Protein AF-A0AB37XNA8-F1 (afdb_monomer_lite)

InterPro domains:
  IPR005915 Tandem five-TM protein [PF04276] (1-90)
  IPR005915 Tandem five-TM protein [TIGR01218] (1-90)

pLDDT: mean 70.06, std 17.24, range [36.72, 91.44]

Sequence (93 aa):
YLNKKLTLNIYNESKNNELKLRLLPSFKNICFTIFYYLFTGFMSYGAFYLLVFENVQNLILYVSWLFMTMLFMFMNMHSIIDKKVHIFLKSNK

Foldseek 3Di:
DVVVVVVVVVVVVCVVQVFPFDFDDDPVLVVVLVVLCVVLVVLLVVLVCCCPVVVPPDPVSVVVSVVSVVVNVVSVVVSVVPRPGDTDRDDDD

Organism: Staphylococcus aureus (NCBI:txid1280)

Radius of gyration: 21.02 Å; chains: 1; bounding box: 48×30×51 Å

Secondary structure (DSSP, 8-state):
-HHHHHHHHHHHHHHHTT---EEEEPHHHHHHHHHHHHHHHHHHHHHHHHHHTS----HHHHHHHHHHHHHHHHHHHHHHH---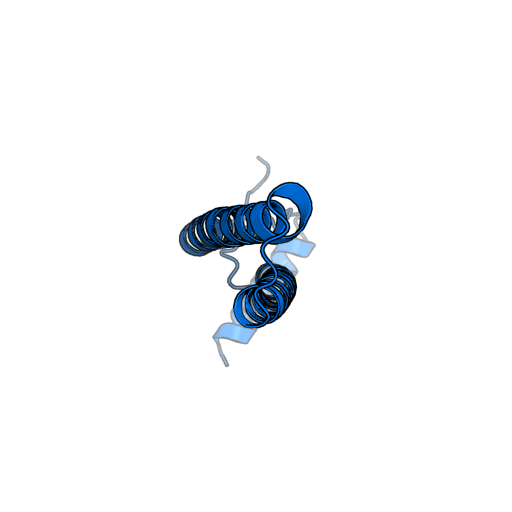EEEE-----

Structure (mmCIF, N/CA/C/O backbone):
data_AF-A0AB37XNA8-F1
#
_entry.id   AF-A0AB37XNA8-F1
#
loop_
_atom_site.group_PDB
_atom_site.id
_atom_site.type_symbol
_atom_site.label_atom_id
_atom_site.label_alt_id
_atom_site.label_comp_id
_atom_site.label_asym_id
_atom_site.label_entity_id
_atom_site.label_seq_id
_atom_site.pdbx_PDB_ins_code
_atom_site.Cartn_x
_atom_site.Cartn_y
_atom_site.Cartn_z
_atom_site.occupancy
_atom_site.B_iso_or_equiv
_atom_site.auth_seq_id
_atom_site.auth_comp_id
_atom_site.auth_asym_id
_atom_site.auth_atom_id
_atom_site.pdbx_PDB_model_num
ATOM 1 N N . TYR A 1 1 ? -29.826 -13.439 21.584 1.00 44.19 1 TYR A N 1
ATOM 2 C CA . TYR A 1 1 ? -31.018 -12.568 21.704 1.00 44.19 1 TYR A CA 1
ATOM 3 C C . TYR A 1 1 ? -30.813 -11.41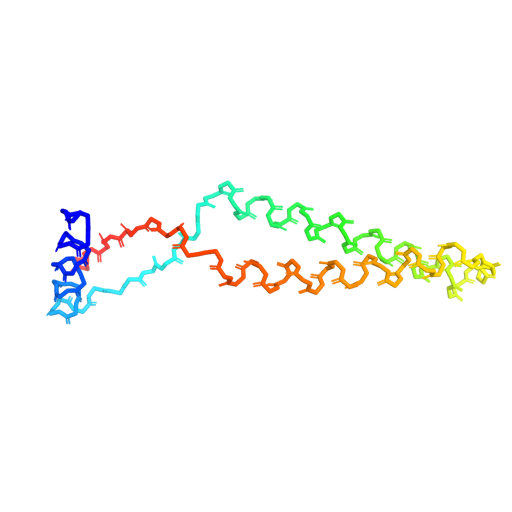4 22.695 1.00 44.19 1 TYR A C 1
ATOM 5 O O . TYR A 1 1 ? -31.073 -10.276 22.325 1.00 44.19 1 TYR A O 1
ATOM 13 N N . LEU A 1 2 ? -30.274 -11.662 23.901 1.00 38.03 2 LEU A N 1
ATOM 14 C CA . LEU A 1 2 ? -30.002 -10.624 24.918 1.00 38.03 2 LEU A CA 1
ATOM 15 C C . LEU A 1 2 ? -29.151 -9.438 24.431 1.00 38.03 2 LEU A C 1
ATOM 17 O O . LEU A 1 2 ? -29.492 -8.297 24.725 1.00 38.03 2 LEU A O 1
ATOM 21 N N . ASN A 1 3 ? -28.093 -9.690 23.652 1.00 44.25 3 ASN A N 1
ATOM 22 C CA . ASN A 1 3 ? -27.171 -8.630 23.233 1.00 44.25 3 ASN A CA 1
ATOM 23 C C . ASN A 1 3 ? -27.877 -7.553 22.384 1.00 44.25 3 ASN A C 1
ATOM 25 O O . ASN A 1 3 ? -27.756 -6.372 22.674 1.00 44.25 3 ASN A O 1
ATOM 29 N N . LYS A 1 4 ? -28.745 -7.967 21.444 1.00 53.41 4 LYS A N 1
ATOM 30 C CA . LYS A 1 4 ? -29.571 -7.073 20.604 1.00 53.41 4 LYS A CA 1
ATOM 31 C C . LYS A 1 4 ? -30.527 -6.199 21.431 1.00 53.41 4 LYS A C 1
ATOM 33 O O . LYS A 1 4 ? -30.783 -5.055 21.070 1.00 53.41 4 LYS A O 1
ATOM 38 N N . LYS A 1 5 ? -31.053 -6.747 22.534 1.00 44.09 5 LYS A N 1
ATOM 39 C CA . LYS A 1 5 ? -32.003 -6.067 23.429 1.00 44.09 5 LYS A CA 1
ATOM 40 C C . LYS A 1 5 ? -31.307 -4.995 24.279 1.00 44.09 5 LYS A C 1
ATOM 42 O O . LYS A 1 5 ? -31.840 -3.904 24.433 1.00 44.09 5 LYS A O 1
ATOM 47 N N . LEU A 1 6 ? -30.090 -5.277 24.748 1.00 54.62 6 LEU A N 1
ATOM 48 C CA . LEU A 1 6 ? -29.222 -4.308 25.429 1.00 54.62 6 LEU A CA 1
ATOM 49 C C . LEU A 1 6 ? -28.769 -3.175 24.496 1.00 54.62 6 LEU A C 1
ATOM 51 O O . LEU A 1 6 ? -28.790 -2.014 24.899 1.00 54.62 6 LEU A O 1
ATOM 55 N N . THR A 1 7 ? -28.431 -3.483 23.235 1.00 57.22 7 THR A N 1
ATOM 56 C CA . THR A 1 7 ? -28.022 -2.457 22.254 1.00 57.22 7 THR A CA 1
ATOM 57 C C . THR A 1 7 ? -29.139 -1.446 21.969 1.00 57.22 7 THR A C 1
ATOM 59 O O . THR A 1 7 ? -28.871 -0.255 21.840 1.00 57.22 7 THR A O 1
ATOM 62 N N . LEU A 1 8 ? -30.394 -1.907 21.901 1.00 60.69 8 LEU A N 1
ATOM 63 C CA . LEU A 1 8 ? -31.570 -1.058 21.669 1.00 60.69 8 LEU A CA 1
ATOM 64 C C . LEU A 1 8 ? -31.868 -0.113 22.841 1.00 60.69 8 LEU A C 1
ATOM 66 O O . LEU A 1 8 ? -32.227 1.040 22.608 1.00 60.69 8 LEU A O 1
ATOM 70 N N . ASN A 1 9 ? -31.681 -0.569 24.082 1.00 61.44 9 ASN A N 1
ATOM 71 C CA . ASN A 1 9 ? -31.881 0.281 25.258 1.00 61.44 9 ASN A CA 1
ATOM 72 C C . ASN A 1 9 ? -30.847 1.411 25.331 1.00 61.44 9 ASN A C 1
ATOM 74 O O . ASN A 1 9 ? -31.232 2.565 25.490 1.00 61.44 9 ASN A O 1
ATOM 78 N N . ILE A 1 10 ? -29.561 1.102 25.123 1.00 62.50 10 ILE A N 1
ATOM 79 C CA . ILE A 1 10 ? -28.479 2.104 25.134 1.00 62.50 10 ILE A CA 1
ATOM 80 C C . ILE A 1 10 ? -28.682 3.137 24.014 1.00 62.50 10 ILE A C 1
ATOM 82 O O . ILE A 1 10 ? -28.446 4.329 24.207 1.00 62.50 10 ILE A O 1
ATOM 86 N N . TYR A 1 11 ? -29.165 2.700 22.846 1.00 59.59 11 TYR A N 1
ATOM 87 C CA . TYR A 1 11 ? -29.487 3.602 21.740 1.00 59.59 11 TYR A CA 1
ATOM 88 C C . TYR A 1 11 ? -30.630 4.568 22.092 1.00 59.59 11 TYR A C 1
ATOM 90 O O . TYR A 1 11 ? -30.479 5.779 21.912 1.00 59.59 11 TYR A O 1
ATOM 98 N N . ASN A 1 12 ? -31.737 4.062 22.647 1.00 62.91 12 ASN A N 1
ATOM 99 C CA . ASN A 1 12 ? -32.875 4.893 23.056 1.00 62.91 12 ASN A CA 1
ATOM 100 C C . ASN A 1 12 ? -32.508 5.880 24.176 1.00 62.91 12 ASN A C 1
ATOM 102 O O . ASN A 1 12 ? -32.913 7.039 24.135 1.00 62.91 12 ASN A O 1
ATOM 106 N N . GLU A 1 13 ? -31.689 5.453 25.134 1.00 62.19 13 GLU A N 1
ATOM 107 C CA . GLU A 1 13 ? -31.211 6.298 26.230 1.00 62.19 13 GLU A CA 1
ATOM 108 C C . GLU A 1 13 ? -30.239 7.388 25.745 1.00 62.19 13 GLU A C 1
ATOM 110 O O . GLU A 1 13 ? -30.300 8.525 26.208 1.00 62.19 13 GLU A O 1
ATOM 115 N N . SER A 1 14 ? -29.398 7.089 24.746 1.00 58.22 14 SER A N 1
ATOM 116 C CA . SER A 1 14 ? -28.510 8.083 24.123 1.00 58.22 14 SER A CA 1
ATOM 117 C C . SER A 1 14 ? -29.261 9.145 23.315 1.00 58.22 14 SER A C 1
ATOM 119 O O . SER A 1 14 ? -28.876 10.314 23.328 1.00 58.22 14 SER A O 1
ATOM 121 N N . LYS A 1 15 ? -30.356 8.745 22.650 1.00 56.53 15 LYS A N 1
ATOM 122 C CA . LYS A 1 15 ? -31.219 9.621 21.851 1.00 56.53 15 LYS A CA 1
ATOM 123 C C . LYS A 1 15 ? -32.041 10.566 22.729 1.00 56.53 15 LYS A C 1
ATOM 125 O O . LYS A 1 15 ? -32.231 11.713 22.347 1.00 56.53 15 LYS A O 1
ATOM 130 N N . ASN A 1 16 ? -32.483 10.097 23.898 1.00 55.81 16 ASN A N 1
ATOM 131 C CA . ASN A 1 16 ? -33.237 10.908 24.858 1.00 55.81 16 ASN A CA 1
ATOM 132 C C . ASN A 1 16 ? -32.363 11.900 25.644 1.00 55.81 16 ASN A C 1
ATOM 134 O O . ASN A 1 16 ? -32.878 12.916 26.093 1.00 55.81 16 ASN A O 1
ATOM 138 N N . ASN A 1 17 ? -31.063 11.628 25.803 1.00 54.84 17 ASN A N 1
ATOM 139 C CA . ASN A 1 17 ? -30.154 12.432 26.634 1.00 54.84 17 ASN A CA 1
ATOM 140 C C . ASN A 1 17 ? -29.167 13.309 25.831 1.00 54.84 17 ASN A C 1
ATOM 142 O O . ASN A 1 17 ? -28.174 13.764 26.394 1.00 54.84 17 ASN A O 1
ATOM 146 N N . GLU A 1 18 ? -29.375 13.497 24.518 1.00 51.62 18 GLU A N 1
ATOM 147 C CA . GLU A 1 18 ? -28.436 14.192 23.607 1.00 51.62 18 GLU A CA 1
ATOM 148 C C . GLU A 1 18 ? -26.967 13.729 23.748 1.00 51.62 18 GLU A C 1
ATOM 150 O O . GLU A 1 18 ? -26.010 14.475 23.514 1.00 51.62 18 GLU A O 1
ATOM 155 N N . LEU A 1 19 ? -26.753 12.467 24.135 1.00 52.06 19 LEU A N 1
ATOM 156 C CA . LEU A 1 19 ? -25.414 11.936 24.361 1.00 52.06 19 LEU A CA 1
ATOM 157 C C . LEU A 1 19 ? -24.740 11.753 23.003 1.00 52.06 19 LEU A C 1
ATOM 159 O O . LEU A 1 19 ? -25.096 10.877 22.213 1.00 52.06 19 LEU A O 1
ATOM 163 N N . LYS A 1 20 ? -23.746 12.599 22.721 1.00 43.38 20 LYS A N 1
ATOM 164 C CA . LYS A 1 20 ? -22.976 12.568 21.475 1.00 43.38 20 LYS A CA 1
ATOM 165 C C . LYS A 1 20 ? -22.149 11.280 21.422 1.00 43.38 20 LYS A C 1
ATOM 167 O O . LYS A 1 20 ? -21.018 11.232 21.903 1.00 43.38 20 LYS A O 1
ATOM 172 N N . LEU A 1 21 ? -22.728 10.231 20.840 1.00 50.12 21 LEU A N 1
ATOM 173 C CA . LEU A 1 21 ? -22.081 8.942 20.602 1.00 50.12 21 LEU A CA 1
ATOM 174 C C . LEU A 1 21 ? -20.881 9.141 19.666 1.00 50.12 21 LEU A C 1
ATOM 176 O O . LEU A 1 21 ? -21.019 9.180 18.444 1.00 50.12 21 LEU A O 1
ATOM 180 N N . ARG A 1 22 ? -19.683 9.292 20.236 1.00 44.06 22 ARG A N 1
ATOM 181 C CA . ARG A 1 22 ? -18.438 9.257 19.465 1.00 44.06 22 ARG A CA 1
ATOM 182 C C . ARG A 1 22 ? -18.039 7.808 19.264 1.00 44.06 22 ARG A C 1
ATOM 184 O O . ARG A 1 22 ? -17.653 7.123 20.207 1.00 44.06 22 ARG A O 1
ATOM 191 N N . LEU A 1 23 ? -18.140 7.365 18.017 1.00 53.03 23 LEU A N 1
ATOM 192 C CA . LEU A 1 23 ? -17.684 6.051 17.615 1.00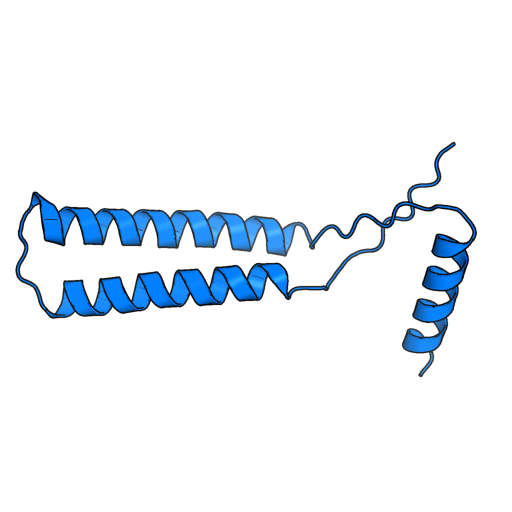 53.03 23 LEU A CA 1
ATOM 193 C C . LEU A 1 23 ? -16.162 6.089 17.430 1.00 53.03 23 LEU A C 1
ATOM 195 O O . LEU A 1 23 ? -15.678 6.523 16.391 1.00 53.03 23 LEU A O 1
ATOM 199 N N . LEU A 1 24 ? -15.405 5.697 18.457 1.00 53.97 24 LEU A N 1
ATOM 200 C CA . LEU A 1 24 ? -13.956 5.528 18.351 1.00 53.97 24 LEU A CA 1
ATOM 201 C C . LEU A 1 24 ? -13.650 4.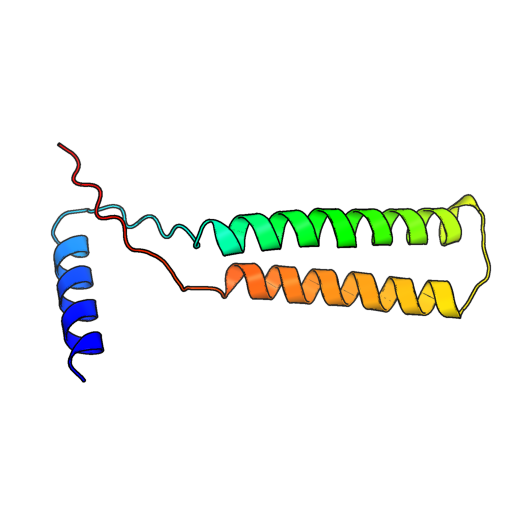062 18.003 1.00 53.97 24 LEU A C 1
ATOM 203 O O . LEU A 1 24 ? -14.086 3.165 18.737 1.00 53.97 24 LEU A O 1
ATOM 207 N N . PRO A 1 25 ? -12.924 3.794 16.903 1.00 57.50 25 PRO A N 1
ATOM 208 C CA . PRO A 1 25 ? -12.392 2.465 16.653 1.00 57.50 25 PRO A CA 1
ATOM 209 C C . PRO A 1 25 ? -11.442 2.060 17.788 1.00 57.50 25 PRO A C 1
ATOM 211 O O . PRO A 1 25 ? -10.825 2.906 18.438 1.00 57.50 25 PRO A O 1
ATOM 214 N N . SER A 1 26 ? -11.312 0.753 18.031 1.00 62.94 26 SER A N 1
ATOM 215 C CA . SER A 1 26 ? -10.296 0.213 18.945 1.00 62.94 26 SER A CA 1
ATOM 216 C C . SER A 1 26 ? -8.918 0.802 18.621 1.00 62.94 26 SER A C 1
ATOM 218 O O . SER A 1 26 ? -8.515 0.829 17.458 1.00 62.94 26 SER A O 1
ATOM 220 N N . PHE A 1 27 ? -8.164 1.219 19.643 1.00 66.12 27 PHE A N 1
ATOM 221 C CA . PHE A 1 27 ? -6.804 1.751 19.476 1.00 66.12 27 PHE A CA 1
ATOM 222 C C . PHE A 1 27 ? -5.901 0.807 18.662 1.00 66.12 27 PHE A C 1
ATOM 224 O O . PHE A 1 27 ? -5.092 1.262 17.855 1.00 66.12 27 PHE A O 1
ATOM 231 N N . LYS A 1 28 ? -6.096 -0.514 18.808 1.00 69.88 28 LYS A N 1
ATOM 232 C CA . LYS A 1 28 ? -5.374 -1.528 18.024 1.00 69.88 28 LYS A CA 1
ATOM 233 C C . LYS A 1 28 ? -5.648 -1.400 16.524 1.00 69.88 28 LYS A C 1
ATOM 235 O O . LYS A 1 28 ? -4.709 -1.461 15.739 1.00 69.88 28 LYS A O 1
ATOM 240 N N . ASN A 1 29 ? -6.903 -1.172 16.138 1.00 70.81 29 ASN A N 1
ATOM 241 C CA . ASN A 1 29 ? -7.277 -0.990 14.736 1.00 70.81 29 ASN A CA 1
ATOM 242 C C . ASN A 1 29 ? -6.737 0.322 14.175 1.00 70.81 29 ASN A C 1
ATOM 244 O O . ASN A 1 29 ? -6.218 0.326 13.071 1.00 70.81 29 ASN A O 1
ATOM 248 N N . ILE A 1 30 ? -6.807 1.416 14.939 1.00 76.94 30 ILE A N 1
ATOM 249 C CA . ILE A 1 30 ? -6.266 2.712 14.504 1.00 76.94 30 ILE A CA 1
ATOM 250 C C . ILE A 1 30 ? -4.765 2.595 14.225 1.00 76.94 30 ILE A C 1
ATOM 252 O O . ILE A 1 30 ? -4.300 3.008 13.167 1.00 76.94 30 ILE A O 1
ATOM 256 N N . CYS A 1 31 ? -4.015 1.990 15.149 1.00 81.12 31 CYS A N 1
ATOM 257 C CA . CYS A 1 31 ? -2.577 1.798 14.991 1.00 81.12 31 CYS A CA 1
ATOM 258 C C . CYS A 1 31 ? -2.254 0.910 13.777 1.00 81.12 31 CYS A C 1
ATOM 260 O O . CYS A 1 31 ? -1.390 1.257 12.973 1.00 81.12 31 CYS A O 1
ATOM 262 N N . PHE A 1 32 ? -2.997 -0.188 13.594 1.00 81.56 32 PHE A N 1
ATOM 263 C CA . PHE A 1 32 ? -2.826 -1.079 12.446 1.00 81.56 32 PHE A CA 1
ATOM 264 C C . PHE A 1 32 ? -3.132 -0.379 11.116 1.00 81.56 32 PHE A C 1
ATOM 266 O O . PHE A 1 32 ? -2.348 -0.487 10.175 1.00 81.56 32 PHE A O 1
ATOM 273 N N . THR A 1 33 ? -4.220 0.395 11.050 1.00 82.00 33 THR A N 1
ATOM 274 C CA . THR A 1 33 ? -4.580 1.187 9.868 1.00 82.00 33 THR A CA 1
ATOM 275 C C . THR A 1 33 ? -3.496 2.206 9.535 1.00 82.00 33 THR A C 1
ATOM 277 O O . THR A 1 33 ? -3.076 2.273 8.384 1.00 82.00 33 THR A O 1
ATOM 280 N N . ILE A 1 34 ? -3.008 2.970 10.521 1.00 84.50 34 ILE A N 1
ATOM 281 C CA . ILE A 1 34 ? -1.954 3.977 10.308 1.00 84.50 34 ILE A CA 1
ATOM 282 C C . ILE A 1 34 ? -0.664 3.314 9.815 1.00 84.50 34 ILE A C 1
ATOM 284 O O . ILE A 1 34 ? -0.083 3.768 8.830 1.00 84.50 34 ILE A O 1
ATOM 288 N N . PHE A 1 35 ? -0.234 2.225 10.457 1.00 86.88 35 PHE A N 1
ATOM 289 C CA . PHE A 1 35 ? 0.964 1.491 10.048 1.00 86.88 35 PHE A CA 1
ATOM 290 C C . PHE A 1 35 ? 0.845 0.973 8.612 1.00 86.88 35 PHE A C 1
ATOM 292 O O . PHE A 1 35 ? 1.745 1.178 7.797 1.00 86.88 35 PHE A O 1
ATOM 299 N N . TYR A 1 36 ? -0.288 0.352 8.281 1.00 84.56 36 TYR A N 1
ATOM 300 C CA . TYR A 1 36 ? -0.541 -0.170 6.944 1.00 84.56 36 TYR A CA 1
ATOM 301 C C . TYR A 1 36 ? -0.548 0.940 5.887 1.00 84.56 36 TYR A C 1
ATOM 303 O O . TYR A 1 36 ? 0.024 0.771 4.810 1.00 84.56 36 TYR A O 1
ATOM 311 N N . TYR A 1 37 ? -1.150 2.087 6.203 1.00 85.94 37 TYR A N 1
ATOM 312 C CA . TYR A 1 37 ? -1.169 3.257 5.327 1.00 85.94 37 TYR A CA 1
ATOM 313 C C . TYR A 1 37 ? 0.224 3.800 5.035 1.00 85.94 37 TYR A C 1
ATOM 315 O O . TYR A 1 37 ? 0.544 4.073 3.880 1.00 85.94 37 TYR A O 1
ATOM 323 N N . LEU A 1 38 ? 1.056 3.937 6.070 1.00 89.44 38 LEU A N 1
ATOM 324 C CA . LEU A 1 38 ? 2.433 4.393 5.908 1.00 89.44 38 LEU A CA 1
ATOM 325 C C . LEU A 1 38 ? 3.235 3.398 5.067 1.00 89.44 38 LEU A C 1
ATOM 327 O O . LEU A 1 38 ? 3.937 3.807 4.147 1.00 89.44 38 LEU A O 1
ATOM 331 N N . PHE A 1 39 ? 3.084 2.099 5.330 1.00 88.44 39 PHE A N 1
ATOM 332 C CA . PHE A 1 39 ? 3.799 1.054 4.603 1.00 88.44 39 PHE A CA 1
ATOM 333 C C . PHE A 1 39 ? 3.408 0.997 3.120 1.00 88.44 39 PHE A C 1
ATOM 335 O O . PHE A 1 39 ? 4.266 1.076 2.241 1.00 88.44 39 PHE A O 1
ATOM 342 N N . THR A 1 40 ? 2.110 0.893 2.828 1.00 87.75 40 THR A N 1
ATOM 343 C CA . THR A 1 40 ? 1.611 0.810 1.445 1.00 87.75 40 THR A CA 1
ATOM 344 C C . THR A 1 40 ? 1.804 2.111 0.676 1.00 87.75 40 THR A C 1
ATOM 346 O O . THR A 1 40 ? 2.190 2.069 -0.491 1.00 87.75 40 THR A O 1
ATOM 349 N N . GLY A 1 41 ? 1.621 3.263 1.328 1.00 87.19 41 GLY A N 1
ATOM 350 C CA . GLY A 1 41 ? 1.877 4.574 0.737 1.00 87.19 41 GLY A CA 1
ATOM 351 C C . GLY A 1 41 ? 3.350 4.770 0.378 1.00 87.19 41 GLY A C 1
ATOM 352 O O . GLY A 1 41 ? 3.658 5.151 -0.751 1.00 87.19 41 GLY A O 1
ATOM 353 N N . PHE A 1 42 ? 4.264 4.439 1.296 1.00 89.44 42 PHE A N 1
ATOM 354 C CA . PHE A 1 42 ? 5.704 4.538 1.053 1.00 89.44 42 PHE A CA 1
ATOM 355 C C . PHE A 1 42 ? 6.162 3.599 -0.072 1.00 89.44 42 PHE A C 1
ATOM 357 O O . PHE A 1 42 ? 6.860 4.029 -0.989 1.00 89.44 42 PHE A O 1
ATOM 364 N N . MET A 1 43 ? 5.710 2.340 -0.055 1.00 88.44 43 MET A N 1
ATOM 365 C CA . MET A 1 43 ? 6.021 1.366 -1.109 1.00 88.44 43 MET A CA 1
ATOM 366 C C . MET A 1 43 ? 5.474 1.792 -2.477 1.00 88.44 43 MET A C 1
ATOM 368 O O . MET A 1 43 ? 6.177 1.694 -3.482 1.00 88.44 43 MET A O 1
ATOM 372 N N . SER A 1 44 ? 4.240 2.304 -2.523 1.00 89.88 44 SER A N 1
ATOM 373 C CA . SER A 1 44 ? 3.628 2.810 -3.756 1.00 89.88 44 SER A CA 1
ATOM 374 C C . SER A 1 44 ? 4.394 4.010 -4.318 1.00 89.88 44 SER A C 1
ATOM 376 O O . SER A 1 44 ? 4.614 4.080 -5.527 1.00 89.88 44 SER A O 1
ATOM 378 N N . TYR A 1 45 ? 4.837 4.932 -3.457 1.00 89.25 45 TYR A N 1
ATOM 379 C CA . TYR A 1 45 ? 5.657 6.074 -3.865 1.00 89.25 45 TYR A CA 1
ATOM 380 C C . TYR A 1 45 ? 7.026 5.636 -4.402 1.00 89.25 45 TYR A C 1
ATOM 382 O O . TYR A 1 45 ? 7.448 6.112 -5.452 1.00 89.25 45 TYR A O 1
ATOM 390 N N . GLY A 1 46 ? 7.694 4.690 -3.734 1.00 90.06 46 GLY A N 1
ATOM 391 C CA . GLY A 1 46 ? 8.978 4.153 -4.194 1.00 90.06 46 GLY A CA 1
ATOM 392 C C . GLY A 1 46 ? 8.873 3.451 -5.550 1.00 90.06 46 GLY A C 1
ATOM 393 O O . GLY A 1 46 ? 9.668 3.716 -6.450 1.00 90.06 46 GLY A O 1
ATOM 394 N N . ALA A 1 47 ? 7.852 2.611 -5.737 1.00 87.25 47 ALA A N 1
ATOM 395 C CA . ALA A 1 47 ? 7.597 1.967 -7.024 1.00 87.25 47 ALA A CA 1
ATOM 396 C C . ALA A 1 47 ? 7.265 2.989 -8.126 1.00 87.25 47 ALA A C 1
ATOM 398 O O . ALA A 1 47 ? 7.780 2.870 -9.235 1.00 87.25 47 ALA A O 1
ATOM 399 N N . PHE A 1 48 ? 6.483 4.030 -7.817 1.00 88.81 48 PHE A N 1
ATOM 400 C CA . PHE A 1 48 ? 6.230 5.136 -8.745 1.00 88.81 48 PHE A CA 1
ATOM 401 C C . PHE A 1 48 ? 7.520 5.879 -9.117 1.00 88.81 48 PHE A C 1
ATOM 403 O O . PHE A 1 48 ? 7.742 6.161 -10.293 1.00 88.81 48 PHE A O 1
ATOM 410 N N . TYR A 1 49 ? 8.395 6.145 -8.142 1.00 89.88 49 TYR A N 1
ATOM 411 C CA . TYR A 1 49 ? 9.668 6.818 -8.385 1.00 89.88 49 TYR A CA 1
ATOM 412 C C . TYR A 1 49 ? 10.546 6.034 -9.371 1.00 89.88 49 TYR A C 1
ATOM 414 O O . TYR A 1 49 ? 11.026 6.591 -10.358 1.00 89.88 49 TYR A O 1
ATOM 422 N N . LEU A 1 50 ? 10.688 4.724 -9.147 1.00 88.44 50 LEU A N 1
ATOM 423 C CA . LEU A 1 50 ? 11.473 3.844 -10.018 1.00 88.44 50 LEU A CA 1
ATOM 424 C C . LEU A 1 50 ? 10.889 3.738 -11.435 1.00 88.44 50 LEU A C 1
ATOM 426 O O . LEU A 1 50 ? 11.632 3.683 -12.413 1.00 88.44 50 LEU A O 1
ATOM 430 N N . LEU A 1 51 ? 9.561 3.710 -11.558 1.00 87.31 51 LEU A N 1
ATOM 431 C CA . LEU A 1 51 ? 8.891 3.617 -12.856 1.00 87.31 51 LEU A CA 1
ATOM 432 C C . LEU A 1 51 ? 8.991 4.924 -13.658 1.00 87.31 51 LEU A C 1
ATOM 434 O O . LEU A 1 51 ? 9.188 4.871 -14.867 1.00 87.31 51 LEU A O 1
ATOM 438 N N . VAL A 1 52 ? 8.850 6.083 -13.003 1.00 84.56 52 VAL A N 1
ATOM 439 C CA . VAL A 1 52 ? 8.720 7.389 -13.679 1.00 84.56 52 VAL A CA 1
ATOM 440 C C . VAL A 1 52 ? 10.047 8.129 -13.813 1.00 84.56 52 VAL A C 1
ATOM 442 O O . VAL A 1 52 ? 10.342 8.654 -14.883 1.00 84.56 52 VAL A O 1
ATOM 445 N N . PHE A 1 53 ? 10.843 8.193 -12.745 1.00 83.56 53 PHE A N 1
ATOM 446 C CA . PHE A 1 53 ? 12.076 8.987 -12.734 1.00 83.56 53 PHE A CA 1
ATOM 447 C C . PHE A 1 53 ? 13.275 8.162 -13.196 1.00 83.56 53 PHE A C 1
ATOM 449 O O . PHE A 1 53 ? 14.014 8.600 -14.073 1.00 83.56 53 PHE A O 1
ATOM 456 N N . GLU A 1 54 ? 13.417 6.936 -12.688 1.00 85.88 54 GLU A N 1
ATOM 457 C CA . GLU A 1 54 ? 14.492 6.019 -13.104 1.00 85.88 54 GLU A CA 1
ATOM 458 C C . GLU A 1 54 ? 14.166 5.272 -14.412 1.00 85.88 54 GLU A C 1
ATOM 460 O O . GLU A 1 54 ? 15.007 4.546 -14.935 1.00 85.88 54 GLU A O 1
ATOM 465 N N . ASN A 1 55 ? 12.950 5.440 -14.959 1.00 80.44 55 ASN A N 1
ATOM 466 C CA . ASN A 1 55 ? 12.477 4.788 -16.189 1.00 80.44 55 ASN A CA 1
ATOM 467 C C . ASN A 1 55 ? 12.740 3.270 -16.219 1.00 80.44 55 ASN A C 1
ATOM 469 O O . ASN A 1 55 ? 13.037 2.687 -17.265 1.00 80.44 55 ASN A O 1
ATOM 473 N N . VAL A 1 56 ? 12.621 2.604 -15.067 1.00 80.25 56 VAL A N 1
ATOM 474 C CA . VAL A 1 56 ? 12.824 1.157 -14.973 1.00 80.25 56 VAL A CA 1
ATOM 475 C C . VAL A 1 56 ? 11.682 0.457 -15.708 1.00 80.25 56 VAL A C 1
ATOM 477 O O . VAL A 1 56 ? 10.565 0.340 -15.204 1.00 80.25 56 VAL A O 1
ATOM 480 N N . GLN A 1 57 ? 11.970 -0.047 -16.908 1.00 79.31 57 GLN A N 1
ATOM 481 C CA . GLN A 1 57 ? 11.017 -0.766 -17.758 1.00 79.31 57 GLN A CA 1
ATOM 482 C C . GLN A 1 57 ? 10.827 -2.213 -17.288 1.00 79.31 57 GLN A C 1
ATOM 484 O O . GLN A 1 57 ? 11.142 -3.174 -17.987 1.00 79.31 57 GLN A O 1
ATOM 489 N N . ASN A 1 58 ? 10.322 -2.378 -16.068 1.00 84.56 58 ASN A N 1
ATOM 490 C CA . ASN A 1 58 ? 10.041 -3.686 -15.500 1.00 84.56 58 ASN A CA 1
ATOM 491 C C . ASN A 1 58 ? 8.526 -3.917 -15.426 1.00 84.56 58 ASN A C 1
ATOM 493 O O . ASN A 1 58 ? 7.830 -3.341 -14.589 1.00 84.56 58 ASN A O 1
ATOM 497 N N . LEU A 1 59 ? 8.025 -4.803 -16.293 1.00 85.50 59 LEU A N 1
ATOM 498 C CA . LEU A 1 59 ? 6.610 -5.182 -16.350 1.00 85.50 59 LEU A CA 1
ATOM 499 C C . LEU A 1 59 ? 6.107 -5.701 -14.992 1.00 85.50 59 LEU A C 1
ATOM 501 O O . LEU A 1 59 ? 5.005 -5.362 -14.565 1.00 85.50 59 LEU A O 1
ATOM 505 N N . ILE A 1 60 ? 6.933 -6.484 -14.289 1.00 87.31 60 ILE A N 1
ATOM 506 C CA . ILE A 1 60 ? 6.590 -7.045 -12.976 1.00 87.31 60 ILE A CA 1
ATOM 507 C C . ILE A 1 60 ? 6.423 -5.918 -11.955 1.00 87.31 60 ILE A C 1
ATOM 509 O O . ILE A 1 60 ? 5.471 -5.937 -11.174 1.00 87.31 60 ILE A O 1
ATOM 513 N N . LEU A 1 61 ? 7.304 -4.913 -11.984 1.00 88.44 61 LEU A N 1
ATOM 514 C CA . LEU A 1 61 ? 7.224 -3.749 -11.100 1.00 88.44 61 LEU A CA 1
ATOM 515 C C . LEU A 1 61 ? 5.954 -2.931 -11.368 1.00 88.44 61 LEU A C 1
ATOM 517 O O . LEU A 1 61 ? 5.270 -2.541 -10.426 1.00 88.44 61 LEU A O 1
ATOM 521 N N . TYR A 1 62 ? 5.602 -2.735 -12.640 1.00 88.12 62 TYR A N 1
ATOM 522 C CA . TYR A 1 62 ? 4.393 -2.011 -13.033 1.00 88.12 62 TYR A CA 1
ATOM 523 C C . TYR A 1 62 ? 3.107 -2.716 -12.574 1.00 88.12 62 TYR A C 1
ATOM 525 O O . TYR A 1 62 ? 2.244 -2.099 -11.947 1.00 88.12 62 TYR A O 1
ATOM 533 N N . VAL A 1 63 ? 2.995 -4.028 -12.809 1.00 90.50 63 VAL A N 1
ATOM 534 C CA . VAL A 1 63 ? 1.844 -4.827 -12.347 1.00 90.50 63 VAL A CA 1
ATOM 535 C C . VAL A 1 63 ? 1.770 -4.851 -10.818 1.00 90.50 63 VAL A C 1
ATOM 537 O O . VAL A 1 63 ? 0.688 -4.713 -10.247 1.00 90.50 63 VAL A O 1
ATOM 540 N N . SER A 1 64 ? 2.917 -4.959 -10.142 1.00 89.31 64 SER A N 1
ATOM 541 C CA . SER A 1 64 ? 2.990 -4.911 -8.675 1.00 89.31 64 SER A CA 1
ATOM 542 C C . SER A 1 64 ? 2.527 -3.559 -8.126 1.00 89.31 64 SER A C 1
ATOM 544 O O . SER A 1 64 ? 1.804 -3.513 -7.133 1.00 89.31 64 SER A O 1
ATOM 546 N N . TRP A 1 65 ? 2.887 -2.456 -8.787 1.00 91.44 65 TRP A N 1
ATOM 547 C CA . TRP A 1 65 ? 2.437 -1.114 -8.421 1.00 91.44 65 TRP A CA 1
ATOM 548 C C . TRP A 1 65 ? 0.918 -0.940 -8.590 1.00 91.44 65 TRP A C 1
ATOM 550 O O . TRP A 1 65 ? 0.251 -0.431 -7.685 1.00 91.44 65 TRP A O 1
ATOM 560 N N . LEU A 1 66 ? 0.340 -1.440 -9.689 1.00 89.75 66 LEU A N 1
ATOM 561 C CA . LEU A 1 66 ? -1.118 -1.461 -9.881 1.00 89.75 66 LEU A CA 1
ATOM 562 C C . LEU A 1 66 ? -1.829 -2.279 -8.794 1.00 89.75 66 LEU A C 1
ATOM 564 O O . LEU A 1 66 ? -2.839 -1.846 -8.242 1.00 89.75 66 LEU A O 1
ATOM 568 N N . PHE A 1 67 ? -1.284 -3.439 -8.432 1.00 90.06 67 PHE A N 1
ATOM 569 C CA . PHE A 1 67 ? -1.863 -4.263 -7.374 1.00 90.06 67 PHE A CA 1
ATOM 570 C C . PHE A 1 67 ? -1.804 -3.571 -6.002 1.00 90.06 67 PHE A C 1
ATOM 572 O O . PHE A 1 67 ? -2.793 -3.561 -5.268 1.00 90.06 67 PHE A O 1
ATOM 579 N N . MET A 1 68 ? -0.679 -2.927 -5.673 1.00 87.88 68 MET A N 1
ATOM 580 C CA . MET A 1 68 ? -0.520 -2.178 -4.421 1.00 87.88 68 MET A CA 1
ATOM 581 C C . MET A 1 68 ? -1.471 -0.980 -4.323 1.00 87.88 68 MET A C 1
ATOM 583 O O . MET A 1 68 ? -2.058 -0.747 -3.264 1.00 87.88 68 MET A O 1
ATOM 587 N N . THR A 1 69 ? -1.676 -0.245 -5.419 1.00 85.62 69 THR A N 1
ATOM 588 C CA . THR A 1 69 ? -2.622 0.885 -5.447 1.00 85.62 69 THR A CA 1
ATOM 589 C C . THR A 1 69 ? -4.074 0.420 -5.304 1.00 85.62 69 THR A C 1
ATOM 591 O O . THR A 1 69 ? -4.841 1.044 -4.569 1.00 85.62 69 THR A O 1
ATOM 594 N N . MET A 1 70 ? -4.452 -0.718 -5.899 1.00 88.62 70 MET A N 1
ATOM 595 C CA . MET A 1 70 ? -5.774 -1.326 -5.684 1.00 88.62 70 MET A CA 1
ATOM 596 C C . MET A 1 70 ? -5.977 -1.788 -4.234 1.00 88.62 70 MET A C 1
ATOM 598 O O . MET A 1 70 ? -7.007 -1.481 -3.630 1.00 88.62 70 MET A O 1
ATOM 602 N N . LEU A 1 71 ? -4.993 -2.480 -3.645 1.00 86.31 71 LEU A N 1
ATOM 603 C CA . LEU A 1 71 ? -5.046 -2.908 -2.241 1.00 86.31 71 LEU A CA 1
ATOM 604 C C . LEU A 1 71 ? -5.229 -1.723 -1.290 1.00 86.31 71 LEU A C 1
ATOM 606 O O . LEU A 1 71 ? -6.037 -1.792 -0.361 1.00 86.31 71 LEU A O 1
ATOM 610 N N . PHE A 1 72 ? -4.536 -0.615 -1.553 1.00 84.38 72 PHE A N 1
ATOM 611 C CA . PHE A 1 72 ? -4.695 0.613 -0.787 1.00 84.38 72 PHE A CA 1
ATOM 612 C C . PHE A 1 72 ? -6.143 1.130 -0.816 1.00 84.38 72 PHE A C 1
ATOM 614 O O . PHE A 1 72 ? -6.689 1.469 0.237 1.00 84.38 72 PHE A O 1
ATOM 621 N N . MET A 1 73 ? -6.805 1.130 -1.980 1.00 81.75 73 MET A N 1
ATOM 622 C CA . MET A 1 73 ? -8.211 1.550 -2.099 1.00 81.75 73 MET A CA 1
ATOM 623 C C . MET A 1 73 ? -9.183 0.610 -1.367 1.00 81.75 73 MET A C 1
ATOM 625 O O . MET A 1 73 ? -10.113 1.074 -0.704 1.00 81.75 73 MET A O 1
ATOM 629 N N . PHE A 1 74 ? -8.964 -0.707 -1.421 1.00 82.19 74 PHE A N 1
ATOM 630 C CA . PHE A 1 74 ? -9.809 -1.656 -0.684 1.00 82.19 74 PHE A CA 1
ATOM 631 C C . PHE A 1 74 ? -9.666 -1.504 0.833 1.00 82.19 74 PHE A C 1
ATOM 633 O O . PHE A 1 74 ? -10.655 -1.571 1.564 1.00 82.19 74 PHE A O 1
ATOM 640 N N . MET A 1 75 ? -8.453 -1.241 1.317 1.00 76.06 75 MET A N 1
ATOM 641 C CA . MET A 1 75 ? -8.196 -1.041 2.745 1.00 76.06 75 MET A CA 1
ATOM 642 C C . MET A 1 75 ? -8.724 0.303 3.250 1.00 76.06 75 MET A C 1
ATOM 644 O O . MET A 1 75 ? -9.245 0.378 4.363 1.00 76.06 75 MET A O 1
ATOM 648 N N . ASN A 1 76 ? -8.683 1.340 2.407 1.00 72.69 76 ASN A N 1
ATOM 649 C CA . ASN A 1 76 ? -9.406 2.597 2.622 1.00 72.69 76 ASN A CA 1
ATOM 650 C C . ASN A 1 76 ? -10.894 2.335 2.905 1.00 72.69 76 ASN A C 1
ATOM 652 O O . ASN A 1 76 ? -11.440 2.822 3.894 1.00 72.69 76 ASN A O 1
ATOM 656 N N . MET A 1 77 ? -11.532 1.510 2.072 1.00 73.00 77 MET A N 1
ATOM 657 C CA . MET A 1 77 ? -12.939 1.145 2.231 1.00 73.00 77 MET A CA 1
ATOM 658 C C . MET A 1 77 ? -13.178 0.290 3.486 1.00 73.00 77 MET A C 1
ATOM 660 O O . MET A 1 77 ? -14.128 0.536 4.229 1.00 73.00 77 MET A O 1
ATOM 664 N N . HIS A 1 78 ? -12.295 -0.671 3.776 1.00 66.06 78 HIS A N 1
ATOM 665 C CA . HIS A 1 78 ? -12.394 -1.516 4.969 1.00 66.06 78 HIS A CA 1
ATOM 666 C C . HIS A 1 78 ? -12.269 -0.712 6.273 1.00 66.06 78 HIS A C 1
ATOM 668 O O . HIS A 1 78 ? -13.041 -0.931 7.208 1.00 66.06 78 HIS A O 1
ATOM 674 N N . SER A 1 79 ? -11.375 0.281 6.315 1.00 63.31 79 SER A N 1
ATOM 675 C CA . SER A 1 79 ? -11.201 1.156 7.481 1.00 63.31 79 SER A CA 1
ATOM 676 C C . SER A 1 79 ? -12.439 2.009 7.795 1.00 63.31 79 SER A C 1
ATOM 678 O O . SER A 1 79 ? -12.592 2.439 8.936 1.00 63.31 79 SER A O 1
ATOM 680 N N . ILE A 1 80 ? -13.320 2.255 6.817 1.00 61.28 80 ILE A N 1
ATOM 681 C CA . ILE A 1 80 ? -14.604 2.953 7.012 1.00 61.28 80 ILE A CA 1
ATOM 682 C C . ILE A 1 80 ? -15.691 1.982 7.520 1.00 61.28 80 ILE A C 1
ATOM 684 O O . ILE A 1 80 ? -16.641 2.392 8.188 1.00 61.28 80 ILE A O 1
ATOM 688 N N . ILE A 1 81 ? -15.558 0.685 7.218 1.00 53.72 81 ILE A N 1
ATOM 689 C CA . ILE A 1 81 ? -16.558 -0.354 7.513 1.00 53.72 81 ILE A CA 1
ATOM 690 C C . ILE A 1 81 ? -16.412 -0.932 8.927 1.00 53.72 81 ILE A C 1
ATOM 692 O O . ILE A 1 81 ? -17.405 -1.425 9.474 1.00 53.72 81 ILE A O 1
ATOM 696 N N . ASP A 1 82 ? -15.226 -0.872 9.545 1.00 47.91 82 ASP A N 1
ATOM 697 C CA . ASP A 1 82 ? -15.012 -1.479 10.861 1.00 47.91 82 ASP A CA 1
ATOM 698 C C . ASP A 1 82 ? -15.756 -0.723 11.984 1.00 47.91 82 ASP A C 1
ATOM 700 O O . ASP A 1 82 ? -15.297 0.263 12.562 1.00 47.91 82 ASP A O 1
ATOM 704 N N . LYS A 1 83 ? -16.967 -1.212 12.273 1.00 53.09 83 LYS A N 1
ATOM 705 C CA . LYS A 1 83 ? -17.911 -0.719 13.285 1.00 53.09 83 LYS A CA 1
ATOM 706 C C . LYS A 1 83 ? -17.766 -1.424 14.642 1.00 53.09 83 LYS A C 1
ATOM 708 O O . LYS A 1 83 ? -18.713 -1.400 15.433 1.00 53.09 83 LYS A O 1
ATOM 713 N N . LYS A 1 84 ? -16.623 -2.049 14.969 1.00 47.00 84 LYS A N 1
ATOM 714 C CA . LYS A 1 84 ? -16.340 -2.483 16.357 1.00 47.00 84 LYS A CA 1
ATOM 715 C C . LYS A 1 84 ? -16.006 -1.276 17.226 1.00 47.00 84 LYS A C 1
ATOM 717 O O . LYS A 1 84 ? -14.858 -0.966 17.537 1.00 47.00 84 LYS A O 1
ATOM 722 N N . VAL A 1 85 ? -17.069 -0.581 17.587 1.00 51.12 85 VAL A N 1
ATOM 723 C CA . VAL A 1 85 ? -17.036 0.672 18.313 1.00 51.12 85 VAL A CA 1
ATOM 724 C C . VAL A 1 85 ? -17.268 0.376 19.782 1.00 51.12 85 VAL A C 1
ATOM 726 O O . VAL A 1 85 ? -18.314 -0.147 20.164 1.00 51.12 85 VAL A O 1
ATOM 729 N N . HIS A 1 86 ? -16.296 0.739 20.613 1.00 51.03 86 HIS A N 1
ATOM 730 C CA . HIS A 1 86 ? -16.537 0.847 22.044 1.00 51.03 86 HIS A CA 1
ATOM 7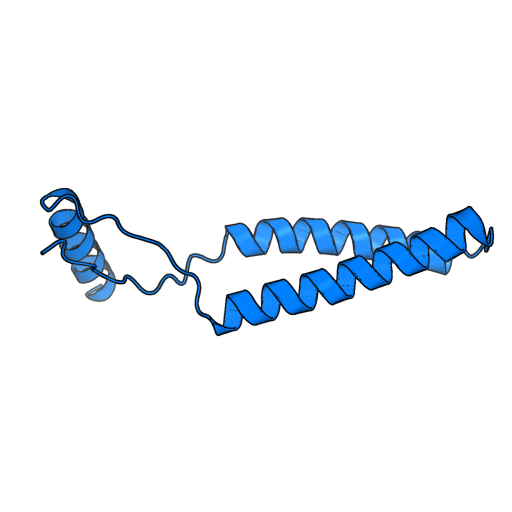31 C C . HIS A 1 86 ? -17.331 2.132 22.289 1.00 51.03 86 HIS A C 1
ATOM 733 O O . HIS A 1 86 ? -16.865 3.233 21.998 1.00 51.03 86 HIS A O 1
ATOM 739 N N . ILE A 1 87 ? -18.559 1.980 22.782 1.00 51.56 87 ILE A N 1
ATOM 740 C CA . ILE A 1 87 ? -19.435 3.104 23.102 1.00 51.56 87 ILE A CA 1
ATOM 741 C C . ILE A 1 87 ? -18.914 3.746 24.391 1.00 51.56 87 ILE A C 1
ATOM 743 O O . ILE A 1 87 ? -19.073 3.186 25.472 1.00 51.56 87 ILE A O 1
ATOM 747 N N . PHE A 1 88 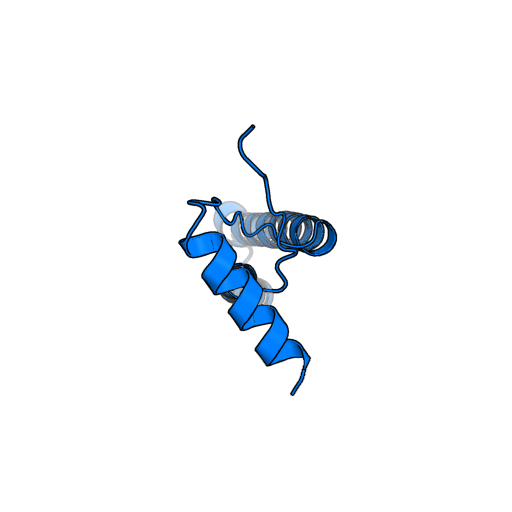? -18.297 4.922 24.283 1.00 50.00 88 PHE A N 1
ATOM 748 C CA . PHE A 1 88 ? -18.063 5.787 25.437 1.00 50.00 88 PHE A CA 1
ATOM 749 C C . PHE A 1 88 ? -19.277 6.704 25.609 1.00 50.00 88 PHE A C 1
ATOM 751 O O . PHE A 1 88 ? -19.487 7.627 24.820 1.00 50.00 88 PHE A O 1
ATOM 758 N N . LEU A 1 89 ? -20.083 6.455 26.643 1.00 48.56 89 LEU A N 1
ATOM 759 C CA . LEU A 1 89 ? -21.104 7.400 27.091 1.00 48.56 89 LEU A CA 1
ATOM 760 C C . LEU A 1 89 ? -20.392 8.521 27.851 1.00 48.56 89 LEU A C 1
ATOM 762 O O . LEU A 1 89 ? -20.034 8.366 29.017 1.00 48.56 89 LEU A O 1
ATOM 766 N N . LYS A 1 90 ? -20.138 9.649 27.183 1.00 40.38 90 LYS A N 1
ATOM 767 C CA . LYS A 1 90 ? -19.686 10.860 27.869 1.00 40.38 90 LYS A CA 1
ATOM 768 C C . LYS A 1 90 ? -20.917 11.647 28.307 1.00 40.38 90 LYS A C 1
ATOM 770 O O . LYS A 1 90 ? -21.558 12.284 27.478 1.00 40.38 90 LYS A O 1
ATOM 775 N N . SER A 1 91 ? -21.234 11.591 29.599 1.00 41.25 91 SER A N 1
ATOM 776 C CA . SER A 1 91 ? -22.193 12.510 30.217 1.00 41.25 91 SER A CA 1
ATOM 777 C C . SER A 1 91 ? -21.591 13.913 30.197 1.00 41.25 91 SER A C 1
ATOM 779 O O . SER A 1 91 ? -20.522 14.122 30.771 1.00 41.25 91 SER A O 1
ATOM 781 N N . ASN A 1 92 ? -22.255 14.863 29.538 1.00 44.28 92 ASN A N 1
ATOM 782 C CA . ASN A 1 92 ? -21.984 16.283 29.753 1.00 44.28 92 ASN A CA 1
ATOM 783 C C . ASN A 1 92 ? -22.516 16.630 31.149 1.00 44.28 92 ASN A C 1
ATOM 785 O O . ASN A 1 92 ? -23.718 16.809 31.331 1.00 44.28 92 ASN A O 1
ATOM 789 N N . LYS A 1 93 ? -21.627 16.630 32.139 1.00 36.72 93 LYS A N 1
ATOM 790 C CA . LYS A 1 93 ? -21.783 17.431 33.350 1.00 36.72 93 LYS A CA 1
ATOM 791 C C . LYS A 1 93 ? -20.835 18.611 33.239 1.00 36.72 93 LYS A C 1
ATOM 793 O O . LYS A 1 93 ? -19.704 18.376 32.754 1.00 36.72 93 LYS A O 1
#